Protein AF-A0AAD2FHB2-F1 (afdb_monomer_lite)

Structure (mmCIF, N/CA/C/O backbone):
data_AF-A0AAD2FHB2-F1
#
_entry.id   AF-A0AAD2FHB2-F1
#
loop_
_atom_site.group_PDB
_atom_site.id
_atom_site.type_symbol
_atom_site.label_atom_id
_atom_site.label_alt_id
_atom_site.label_comp_id
_atom_site.label_asym_id
_atom_site.label_entity_id
_atom_site.label_seq_id
_atom_site.pdbx_PDB_ins_code
_atom_site.Cartn_x
_atom_site.Cartn_y
_atom_site.Cartn_z
_atom_site.occupancy
_atom_site.B_iso_or_equiv
_atom_site.auth_seq_id
_atom_site.auth_comp_id
_atom_site.auth_asym_id
_atom_site.auth_atom_id
_atom_site.pdbx_PDB_model_num
ATOM 1 N N . MET A 1 1 ? -57.753 -55.493 92.082 1.00 40.94 1 MET A N 1
ATOM 2 C CA . MET A 1 1 ? -57.076 -55.202 90.801 1.00 40.94 1 MET A CA 1
ATOM 3 C C . MET A 1 1 ? -57.521 -53.822 90.364 1.00 40.94 1 MET A C 1
ATOM 5 O O . MET A 1 1 ? -58.687 -53.647 90.047 1.00 40.94 1 MET A O 1
ATOM 9 N N . GLY A 1 2 ? -56.643 -52.832 90.523 1.00 43.03 2 GLY A N 1
ATOM 10 C CA . GLY A 1 2 ? -56.929 -51.437 90.210 1.00 43.03 2 GLY A CA 1
ATOM 11 C C . GLY A 1 2 ? -56.383 -51.063 88.838 1.00 43.03 2 GLY A C 1
ATOM 12 O O . GLY A 1 2 ? -55.264 -51.430 88.488 1.00 43.03 2 GLY A O 1
ATOM 13 N N . SER A 1 3 ? -57.160 -50.297 88.086 1.00 41.50 3 SER A N 1
ATOM 14 C CA . SER A 1 3 ? -56.660 -49.487 86.980 1.00 41.50 3 SER A CA 1
ATOM 15 C C . SER A 1 3 ? -57.310 -48.119 87.111 1.00 41.50 3 SER A C 1
ATOM 17 O O . SER A 1 3 ? -58.474 -47.925 86.770 1.00 41.50 3 SER A O 1
ATOM 19 N N . ASN A 1 4 ? -56.555 -47.201 87.716 1.00 40.09 4 ASN A N 1
ATOM 20 C CA . ASN A 1 4 ? -56.898 -45.792 87.795 1.00 40.09 4 ASN A CA 1
ATOM 21 C C . ASN A 1 4 ? -56.797 -45.188 86.396 1.00 40.09 4 ASN A C 1
ATOM 23 O O . ASN A 1 4 ? -55.754 -45.249 85.747 1.00 40.09 4 ASN A O 1
ATOM 27 N N . VAL A 1 5 ? -57.898 -44.587 85.962 1.00 46.34 5 VAL A N 1
ATOM 28 C CA . VAL A 1 5 ? -57.953 -43.677 84.824 1.00 46.34 5 VAL A CA 1
ATOM 29 C C . VAL A 1 5 ? -57.143 -42.434 85.194 1.00 46.34 5 VAL A C 1
ATOM 31 O O . VAL A 1 5 ? -57.559 -41.641 86.040 1.00 46.34 5 VAL A O 1
ATOM 34 N N . SER A 1 6 ? -55.967 -42.278 84.586 1.00 41.75 6 SER A N 1
ATOM 35 C CA . SER A 1 6 ? -55.164 -41.060 84.704 1.00 41.75 6 SER A CA 1
ATOM 36 C C . SER A 1 6 ? -55.828 -39.936 83.915 1.00 41.75 6 SER A C 1
ATOM 38 O O . SER A 1 6 ? -55.857 -39.932 82.686 1.00 41.75 6 SER A O 1
ATOM 40 N N . LYS A 1 7 ? -56.384 -38.982 84.658 1.00 41.47 7 LYS A N 1
ATOM 41 C CA . LYS A 1 7 ? -56.855 -37.683 84.172 1.00 41.47 7 LYS A CA 1
ATOM 42 C C . LYS A 1 7 ? -55.648 -36.897 83.619 1.00 41.47 7 LYS A C 1
ATOM 44 O O . LYS A 1 7 ? -54.624 -36.870 84.303 1.00 41.47 7 LYS A O 1
ATOM 49 N N . PRO A 1 8 ? -55.730 -36.239 82.449 1.00 46.19 8 PRO A N 1
ATOM 50 C CA . PRO A 1 8 ? -54.665 -35.347 82.006 1.00 46.19 8 PRO A CA 1
ATOM 51 C C . PRO A 1 8 ? -54.588 -34.148 82.960 1.00 46.19 8 PRO A C 1
ATOM 53 O O . PRO A 1 8 ? -55.603 -33.497 83.223 1.00 46.19 8 PRO A O 1
ATOM 56 N N . GLN A 1 9 ? -53.399 -33.876 83.501 1.00 40.84 9 GLN A N 1
ATOM 57 C CA . GLN A 1 9 ? -53.105 -32.623 84.197 1.00 40.84 9 GLN A CA 1
ATOM 58 C C . GLN A 1 9 ? -53.243 -31.443 83.219 1.00 40.84 9 GLN A C 1
ATOM 60 O O . GLN A 1 9 ? -52.865 -31.580 82.053 1.00 40.84 9 GLN A O 1
ATOM 65 N N . PRO A 1 10 ? -53.769 -30.288 83.664 1.00 45.31 10 PRO A N 1
ATOM 66 C CA . PRO A 1 10 ? -53.819 -29.100 82.829 1.00 45.31 10 PRO A CA 1
ATOM 67 C C . PRO A 1 10 ? -52.392 -28.582 82.612 1.00 45.31 10 PRO A C 1
ATOM 69 O O . PRO A 1 10 ? -51.638 -28.401 83.566 1.00 45.31 10 PRO A O 1
ATOM 72 N N . ALA A 1 11 ? -52.028 -28.373 81.347 1.00 50.16 11 ALA A N 1
ATOM 73 C CA . ALA A 1 11 ? -50.793 -27.704 80.969 1.00 50.16 11 ALA A CA 1
ATOM 74 C C . ALA A 1 11 ? -50.795 -26.271 81.524 1.00 50.16 11 ALA A C 1
ATOM 76 O O . ALA A 1 11 ? -51.794 -25.557 81.399 1.00 50.16 11 ALA A O 1
ATOM 77 N N . ASN A 1 12 ? -49.684 -25.869 82.146 1.00 47.88 12 ASN A N 1
ATOM 78 C CA . ASN A 1 12 ? -49.495 -24.512 82.643 1.00 47.88 12 ASN A CA 1
ATOM 79 C C . ASN A 1 12 ? -49.565 -23.510 81.471 1.00 47.88 12 ASN A C 1
ATOM 81 O O . ASN A 1 12 ? -48.831 -23.664 80.495 1.00 47.88 12 ASN A O 1
ATOM 85 N N . PRO A 1 13 ? -50.414 -22.471 81.546 1.00 50.22 13 PRO A N 1
ATOM 86 C CA . PRO A 1 13 ? -50.571 -21.480 80.480 1.00 50.22 13 PRO A CA 1
ATOM 87 C C . PRO A 1 13 ? -49.375 -20.518 80.336 1.00 50.22 13 PRO A C 1
ATOM 89 O O . PRO A 1 13 ? -49.321 -19.767 79.365 1.00 50.22 13 PRO A O 1
ATOM 92 N N . GLU A 1 14 ? -48.403 -20.550 81.252 1.00 46.78 14 GLU A N 1
ATOM 93 C CA . GLU A 1 14 ? -47.233 -19.657 81.239 1.00 46.78 14 GLU A CA 1
ATOM 94 C C . GLU A 1 14 ? -46.125 -20.107 80.264 1.00 46.78 14 GLU A C 1
ATOM 96 O O . GLU A 1 14 ? -45.452 -19.261 79.677 1.00 46.78 14 GLU A O 1
ATOM 101 N N . ASP A 1 15 ? -46.010 -21.408 79.970 1.00 46.56 15 ASP A N 1
ATOM 102 C CA . ASP A 1 15 ? -45.015 -21.934 79.014 1.00 46.56 15 ASP A CA 1
ATOM 103 C C . ASP A 1 15 ? -45.395 -21.653 77.543 1.00 46.56 15 ASP A C 1
ATOM 105 O O . ASP A 1 15 ? -44.542 -21.567 76.656 1.00 46.56 15 ASP A O 1
ATOM 109 N N . SER A 1 16 ? -46.688 -21.453 77.269 1.00 50.84 16 SER A N 1
ATOM 110 C CA . SER A 1 16 ? -47.217 -21.205 75.920 1.00 50.84 16 SER A CA 1
ATOM 111 C C . SER A 1 16 ? -46.880 -19.796 75.409 1.00 50.84 16 SER A C 1
ATOM 113 O O . SER A 1 16 ? -46.510 -19.620 74.245 1.00 50.84 16 SER A O 1
ATOM 115 N N . VAL A 1 17 ? -46.911 -18.791 76.291 1.00 54.31 17 VAL A N 1
ATOM 116 C CA . VAL A 1 17 ? -46.672 -17.378 75.942 1.00 54.31 17 VAL A CA 1
ATOM 117 C C . VAL A 1 17 ? -45.183 -17.093 75.705 1.00 54.31 17 VAL A C 1
ATOM 119 O O . VAL A 1 17 ? -44.836 -16.361 74.776 1.00 54.31 17 VAL A O 1
ATOM 122 N N . PHE A 1 18 ? -44.290 -17.734 76.467 1.00 50.81 18 PHE A N 1
ATOM 123 C CA . PHE A 1 18 ? -42.843 -17.652 76.234 1.00 50.81 18 PHE A CA 1
ATOM 124 C C . PHE A 1 18 ? -42.408 -18.367 74.943 1.00 50.81 18 PHE A C 1
ATOM 126 O O . PHE A 1 18 ? -41.496 -17.897 74.262 1.00 50.81 18 PHE A O 1
ATOM 133 N N . SER A 1 19 ? -43.095 -19.445 74.543 1.00 55.25 19 SER A N 1
ATOM 134 C CA . SER A 1 19 ? -42.823 -20.118 73.263 1.00 55.25 19 SER A CA 1
ATOM 135 C C . SER A 1 19 ? -43.228 -19.268 72.049 1.00 55.25 19 SER A C 1
ATOM 137 O O . SER A 1 19 ? -42.473 -19.175 71.085 1.00 55.25 19 SER A O 1
ATOM 139 N N . LEU A 1 20 ? -44.365 -18.565 72.125 1.00 55.09 20 LEU A N 1
ATOM 140 C CA . LEU A 1 20 ? -44.840 -17.652 71.080 1.00 55.09 20 LEU A CA 1
ATOM 141 C C . LEU A 1 20 ? -43.916 -16.442 70.904 1.00 55.09 20 LEU A C 1
ATOM 143 O O . LEU A 1 20 ? -43.656 -16.044 69.773 1.00 55.09 20 LEU A O 1
ATOM 147 N N . SER A 1 21 ? -43.377 -15.903 72.002 1.00 60.72 21 SER A N 1
ATOM 148 C CA . SER A 1 21 ? -42.362 -14.837 71.993 1.00 60.72 21 SER A CA 1
ATOM 149 C C . SER A 1 21 ? -41.086 -15.254 71.252 1.00 60.72 21 SER A C 1
ATOM 151 O O . SER A 1 21 ? -40.579 -14.502 70.420 1.00 60.72 21 SER A O 1
ATOM 153 N N . ASN A 1 22 ? -40.583 -16.462 71.524 1.00 65.50 22 ASN A N 1
ATOM 154 C CA . ASN A 1 22 ? -39.367 -16.975 70.888 1.00 65.50 22 ASN A CA 1
ATOM 155 C C . ASN A 1 22 ? -39.580 -17.286 69.400 1.00 65.50 22 ASN A C 1
ATOM 157 O O . ASN A 1 22 ? -38.722 -16.962 68.584 1.00 65.50 22 ASN A O 1
ATOM 161 N N . VAL A 1 23 ? -40.742 -17.835 69.030 1.00 69.06 23 VAL A N 1
ATOM 162 C CA . VAL A 1 23 ? -41.097 -18.093 67.623 1.00 69.06 23 VAL A CA 1
ATOM 163 C C . VAL A 1 23 ? -41.230 -16.785 66.836 1.00 69.06 23 VAL A C 1
ATOM 165 O O . VAL A 1 23 ? -40.714 -16.687 65.726 1.00 69.06 23 VAL A O 1
ATOM 168 N N . LEU A 1 24 ? -41.845 -15.749 67.416 1.00 67.06 24 LEU A N 1
ATOM 169 C CA . LEU A 1 24 ? -41.930 -14.420 66.795 1.00 67.06 24 LEU A CA 1
ATOM 170 C C . LEU A 1 24 ? -40.555 -13.760 66.641 1.00 67.06 24 LEU A C 1
ATOM 172 O O . LEU A 1 24 ? -40.280 -13.158 65.604 1.00 67.06 24 LEU A O 1
ATOM 176 N N . GLN A 1 25 ? -39.674 -13.892 67.637 1.00 65.38 25 GLN A N 1
ATOM 177 C CA . GLN A 1 25 ? -38.295 -13.408 67.531 1.00 65.38 25 GLN A CA 1
ATOM 178 C C . GLN A 1 25 ? -37.509 -14.140 66.440 1.00 65.38 25 GLN A C 1
ATOM 180 O O . GLN A 1 25 ? -36.852 -13.484 65.635 1.00 65.38 25 GLN A O 1
ATOM 185 N N . GLU A 1 26 ? -37.596 -15.468 66.360 1.00 69.19 26 GLU A N 1
ATOM 186 C CA . GLU A 1 26 ? -36.940 -16.240 65.297 1.00 69.19 26 GLU A CA 1
ATOM 187 C C . GLU A 1 26 ? -37.468 -15.880 63.906 1.00 69.19 26 GLU A C 1
ATOM 189 O O . GLU A 1 26 ? -36.695 -15.809 62.947 1.00 69.19 26 GLU A O 1
ATOM 194 N N . GLN A 1 27 ? -38.769 -15.619 63.788 1.00 67.75 27 GLN A N 1
ATOM 195 C CA . GLN A 1 27 ? -39.401 -15.246 62.528 1.00 67.75 27 GLN A CA 1
ATOM 196 C C . GLN A 1 27 ? -38.985 -13.837 62.082 1.00 67.75 27 GLN A C 1
ATOM 198 O O . GLN A 1 27 ? -38.603 -13.666 60.927 1.00 67.75 27 GLN A O 1
ATOM 203 N N . MET A 1 28 ? -38.916 -12.867 63.001 1.00 63.00 28 MET A N 1
ATOM 204 C CA . MET A 1 28 ? -38.369 -11.537 62.697 1.00 63.00 28 MET A CA 1
ATOM 205 C C . MET A 1 28 ? -36.873 -11.573 62.353 1.00 63.00 28 MET A C 1
ATOM 207 O O . MET A 1 28 ? -36.428 -10.834 61.479 1.00 63.00 28 MET A O 1
ATOM 211 N N . ILE A 1 29 ? -36.081 -12.433 63.004 1.00 71.06 29 ILE A N 1
ATOM 212 C CA . ILE A 1 29 ? -34.654 -12.605 62.681 1.00 71.06 29 ILE A CA 1
ATOM 213 C C . ILE A 1 29 ? -34.484 -13.221 61.287 1.00 71.06 29 ILE A C 1
ATOM 215 O O . ILE A 1 29 ? -33.589 -12.813 60.545 1.00 71.06 29 ILE A O 1
ATOM 219 N N . LYS A 1 30 ? -35.338 -14.180 60.910 1.00 71.31 30 LYS A N 1
ATOM 220 C CA . LYS A 1 30 ? -35.354 -14.745 59.555 1.00 71.31 30 LYS A CA 1
ATOM 221 C C . LYS A 1 30 ? -35.732 -13.708 58.509 1.00 71.31 30 LYS A C 1
ATOM 223 O O . LYS A 1 30 ? -34.977 -13.541 57.562 1.00 71.31 30 LYS A O 1
ATOM 228 N N . GLU A 1 31 ? -36.826 -12.976 58.710 1.00 67.62 31 GLU A N 1
ATOM 229 C CA . GLU A 1 31 ? -37.253 -11.925 57.779 1.00 67.62 31 GLU A CA 1
ATOM 230 C C . GLU A 1 31 ? -36.186 -10.832 57.628 1.00 67.62 31 GLU A C 1
ATOM 232 O O . GLU A 1 31 ? -35.878 -10.421 56.512 1.00 67.62 31 GLU A O 1
ATOM 237 N N . TYR A 1 32 ? -35.539 -10.422 58.724 1.00 71.50 32 TYR A N 1
ATOM 238 C CA . TYR A 1 32 ? -34.440 -9.457 58.683 1.00 71.50 32 TYR A CA 1
ATOM 239 C C . TYR A 1 32 ? -33.208 -9.989 57.936 1.00 71.50 32 TYR A C 1
ATOM 241 O O . TYR A 1 32 ? -32.592 -9.262 57.152 1.00 71.50 32 TYR A O 1
ATOM 249 N N . ASN A 1 33 ? -32.839 -11.254 58.156 1.00 74.25 33 ASN A N 1
ATOM 250 C CA . ASN A 1 33 ? -31.737 -11.885 57.431 1.00 74.25 33 ASN A CA 1
ATOM 251 C C . ASN A 1 33 ? -32.051 -12.018 55.938 1.00 74.25 33 ASN A C 1
ATOM 253 O O . ASN A 1 33 ? -31.192 -11.702 55.116 1.00 74.25 33 ASN A O 1
ATOM 257 N N . ASP A 1 34 ? -33.271 -12.413 55.583 1.00 74.88 34 ASP A N 1
ATOM 258 C CA . ASP A 1 34 ? -33.706 -12.508 54.191 1.00 74.88 34 ASP A CA 1
ATOM 259 C C . ASP A 1 34 ? -33.673 -11.129 53.514 1.00 74.88 34 ASP A C 1
ATOM 261 O O . ASP A 1 34 ? -33.143 -10.987 52.410 1.00 74.88 34 ASP A O 1
ATOM 265 N N . GLU A 1 35 ? -34.129 -10.074 54.193 1.00 73.88 35 GLU A N 1
ATOM 266 C CA . GLU A 1 35 ? -34.099 -8.709 53.661 1.00 73.88 35 GLU A CA 1
ATOM 267 C C . GLU A 1 35 ? -32.661 -8.177 53.479 1.00 73.88 35 GLU A C 1
ATOM 269 O O . GLU A 1 35 ? -32.348 -7.501 52.492 1.00 73.88 35 GLU A O 1
ATOM 274 N N . GLN A 1 36 ? -31.754 -8.507 54.404 1.00 75.31 36 GLN A N 1
ATOM 275 C CA . GLN A 1 36 ? -30.325 -8.184 54.302 1.00 75.31 36 GLN A CA 1
ATOM 276 C C . GLN A 1 36 ? -29.655 -8.924 53.138 1.00 75.31 36 GLN A C 1
ATOM 278 O O . GLN A 1 36 ? -28.888 -8.325 52.379 1.00 75.31 36 GLN A O 1
ATOM 283 N N . VAL A 1 37 ? -29.973 -10.207 52.955 1.00 77.06 37 VAL A N 1
ATOM 284 C CA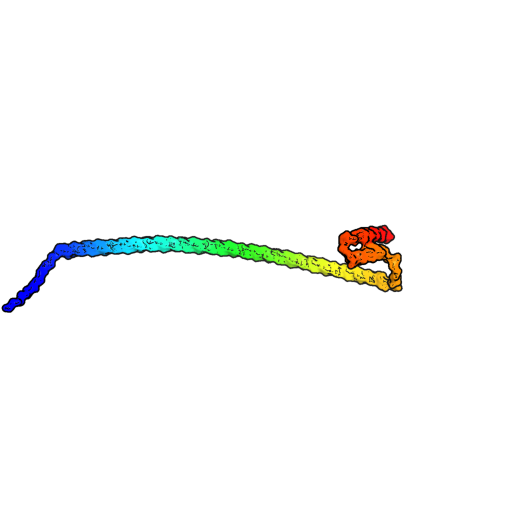 . VAL A 1 37 ? -29.464 -11.026 51.849 1.00 77.06 37 VAL A CA 1
ATOM 285 C C . VAL A 1 37 ? -29.955 -10.482 50.507 1.00 77.06 37 VAL A C 1
ATOM 287 O O . VAL A 1 37 ? -29.146 -10.302 49.596 1.00 77.06 37 VAL A O 1
ATOM 290 N N . VAL A 1 38 ? -31.232 -10.110 50.390 1.00 78.94 38 VAL A N 1
ATOM 291 C CA . VAL A 1 38 ? -31.786 -9.479 49.179 1.00 78.94 38 VAL A CA 1
ATOM 292 C C . VAL A 1 38 ? -31.085 -8.151 48.867 1.00 78.94 38 VAL A C 1
ATOM 294 O O . VAL A 1 38 ? -30.714 -7.910 47.716 1.00 78.94 38 VAL A O 1
ATOM 297 N N . LYS A 1 39 ? -30.820 -7.305 49.874 1.00 82.94 39 LYS A N 1
ATOM 298 C CA . LYS A 1 39 ? -30.062 -6.050 49.690 1.00 82.94 39 LYS A CA 1
ATOM 299 C C . LYS A 1 39 ? -28.621 -6.299 49.236 1.00 82.94 39 LYS A C 1
ATOM 301 O O . LYS A 1 39 ? -28.109 -5.556 48.396 1.00 82.94 39 LYS A O 1
ATOM 306 N N . LEU A 1 40 ? -27.960 -7.332 49.761 1.00 76.75 40 LEU A N 1
ATOM 307 C CA . LEU A 1 40 ? -26.605 -7.717 49.352 1.00 76.75 40 LEU A CA 1
ATOM 308 C C . LEU A 1 40 ? -26.565 -8.256 47.915 1.00 76.75 40 LEU A C 1
ATOM 310 O O . LEU A 1 40 ? -25.699 -7.841 47.141 1.00 76.75 40 LEU A O 1
ATOM 314 N N . PHE A 1 41 ? -27.521 -9.107 47.530 1.00 79.19 41 PHE A N 1
ATOM 315 C CA . PHE A 1 41 ? -27.651 -9.592 46.154 1.00 79.19 41 PHE A CA 1
ATOM 316 C C . PHE A 1 41 ? -27.983 -8.466 45.174 1.00 79.19 41 PHE A C 1
ATOM 318 O O . PHE A 1 41 ? -27.381 -8.404 44.105 1.00 79.19 41 PHE A O 1
ATOM 325 N N . GLY A 1 42 ? -28.863 -7.534 45.552 1.00 80.00 42 GLY A N 1
ATOM 326 C CA . GLY A 1 42 ? -29.163 -6.348 44.747 1.00 80.00 42 GLY A CA 1
ATOM 327 C C . GLY A 1 42 ? -27.903 -5.540 44.426 1.00 80.00 42 GLY A C 1
ATOM 328 O O . GLY A 1 42 ? -27.627 -5.269 43.260 1.00 80.00 42 GLY A O 1
ATOM 329 N N . LYS A 1 43 ? -27.069 -5.263 45.437 1.00 85.56 43 LYS A N 1
ATOM 330 C CA . LYS A 1 43 ? -25.784 -4.561 45.255 1.00 85.56 43 LYS A CA 1
ATOM 331 C C . LYS A 1 43 ? -24.782 -5.338 44.397 1.00 85.56 43 LYS A C 1
ATOM 333 O O . LYS A 1 43 ? -24.011 -4.732 43.655 1.00 85.56 43 LYS A O 1
ATOM 338 N N . GLN A 1 44 ? -24.750 -6.668 44.501 1.00 77.62 44 GLN A N 1
ATOM 339 C CA . GLN A 1 44 ? -23.897 -7.494 43.639 1.00 77.62 44 GLN A CA 1
ATOM 340 C C . GLN A 1 44 ? -24.361 -7.471 42.181 1.00 77.62 44 GLN A C 1
ATOM 342 O O . GLN A 1 44 ? -23.523 -7.365 41.287 1.00 77.62 44 GLN A O 1
ATOM 347 N N . ILE A 1 45 ? -25.670 -7.541 41.937 1.00 81.94 45 ILE A N 1
ATOM 348 C CA . ILE A 1 45 ? -26.244 -7.466 40.589 1.00 81.94 45 ILE A CA 1
ATOM 349 C C . ILE A 1 45 ? -25.996 -6.087 39.977 1.00 81.94 45 ILE A C 1
ATOM 351 O O . ILE A 1 45 ? -25.616 -6.008 38.813 1.00 81.94 45 ILE A O 1
ATOM 355 N N . GLU A 1 46 ? -26.147 -5.016 40.756 1.00 83.38 46 GLU A N 1
ATOM 356 C CA . GLU A 1 46 ? -25.856 -3.649 40.318 1.00 83.38 46 GLU A CA 1
ATOM 357 C C . GLU A 1 46 ? -24.381 -3.497 39.917 1.00 83.38 46 GLU A C 1
ATOM 359 O O . GLU A 1 46 ? -24.093 -3.102 38.789 1.00 83.38 46 GLU A O 1
ATOM 364 N N . ARG A 1 47 ? -23.443 -3.959 40.759 1.00 86.00 47 ARG A N 1
ATOM 365 C CA . ARG A 1 47 ? -22.006 -3.982 40.420 1.00 86.00 47 ARG A CA 1
ATOM 366 C C . ARG A 1 47 ? -21.692 -4.805 39.171 1.00 86.00 47 ARG A C 1
ATOM 368 O O . ARG A 1 47 ? -20.878 -4.385 38.352 1.00 86.00 47 ARG A O 1
ATOM 375 N N . LEU A 1 48 ? -22.307 -5.979 39.016 1.00 82.94 48 LEU A N 1
ATOM 376 C CA . LEU A 1 48 ? -22.139 -6.809 37.817 1.00 82.94 48 LEU A CA 1
ATOM 377 C C . LEU A 1 48 ? -22.708 -6.119 36.570 1.00 82.94 48 LEU A C 1
ATOM 379 O O . LEU A 1 48 ? -22.124 -6.214 35.490 1.00 82.94 48 LEU A O 1
ATOM 383 N N . GLY A 1 49 ? -23.828 -5.411 36.718 1.00 83.81 49 GLY A N 1
ATOM 384 C CA . GLY A 1 49 ? -24.446 -4.614 35.665 1.00 83.81 49 GLY A CA 1
ATOM 385 C C . GLY A 1 49 ? -23.540 -3.477 35.202 1.00 83.81 49 GLY A C 1
ATOM 386 O O . GLY A 1 49 ? -23.310 -3.337 34.001 1.00 83.81 49 GLY A O 1
ATOM 387 N N . GLU A 1 50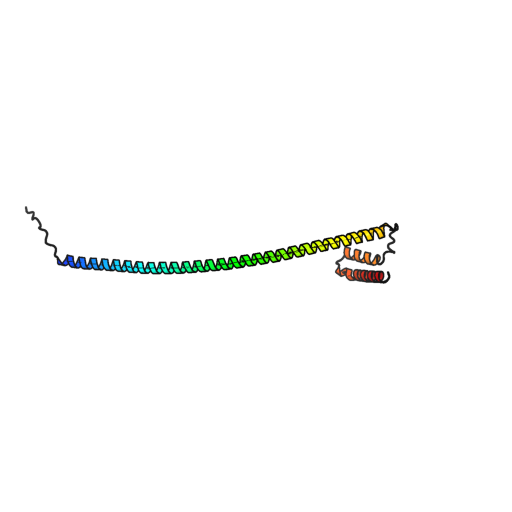 ? -22.964 -2.727 36.142 1.00 87.00 50 GLU A N 1
ATOM 388 C CA . GLU A 1 50 ? -22.007 -1.652 35.860 1.00 87.00 50 GLU A CA 1
ATOM 389 C C . GLU A 1 50 ? -20.758 -2.177 35.145 1.00 87.00 50 GLU A C 1
ATOM 391 O O . GLU A 1 50 ? -20.399 -1.659 34.089 1.00 87.00 50 GLU A O 1
ATOM 396 N N . GLN A 1 51 ? -20.148 -3.256 35.646 1.00 81.31 51 GLN A N 1
ATOM 397 C CA . GLN A 1 51 ? -18.971 -3.874 35.019 1.00 81.31 51 GLN A CA 1
ATOM 398 C C . GLN A 1 51 ? -19.255 -4.381 33.603 1.00 81.31 51 GLN A C 1
ATOM 400 O O . GLN A 1 51 ? -18.421 -4.273 32.703 1.00 81.31 51 GLN A O 1
ATOM 405 N N . LYS A 1 52 ? -20.446 -4.940 33.377 1.00 86.44 52 LYS A N 1
ATOM 406 C CA . LYS A 1 52 ? -20.852 -5.381 32.043 1.00 86.44 52 LYS A CA 1
ATOM 407 C C . LYS A 1 52 ? -21.083 -4.188 31.117 1.00 86.44 52 LYS A C 1
ATOM 409 O O . LYS A 1 52 ? -20.698 -4.250 29.952 1.00 86.44 52 LYS A O 1
ATOM 414 N N . ALA A 1 53 ? -21.686 -3.110 31.613 1.00 85.88 53 ALA A N 1
ATOM 415 C CA . ALA A 1 53 ? -21.910 -1.897 30.837 1.00 85.88 53 ALA A CA 1
ATOM 416 C C . ALA A 1 53 ? -20.588 -1.225 30.430 1.00 85.88 53 ALA A C 1
ATOM 418 O O . ALA A 1 53 ? -20.453 -0.821 29.274 1.00 85.88 53 ALA A O 1
ATOM 419 N N . THR A 1 54 ? -19.595 -1.165 31.326 1.00 89.38 54 THR A N 1
ATOM 420 C CA . THR A 1 54 ? -18.263 -0.630 31.001 1.00 89.38 54 THR A CA 1
ATOM 421 C C . THR A 1 54 ? -17.548 -1.494 29.968 1.00 89.38 54 THR A C 1
ATOM 423 O O . THR A 1 54 ? -17.091 -0.960 28.962 1.00 89.38 54 THR A O 1
ATOM 426 N N . LEU A 1 55 ? -17.552 -2.822 30.131 1.00 87.81 55 LEU A N 1
ATOM 427 C CA . LEU A 1 55 ? -16.970 -3.749 2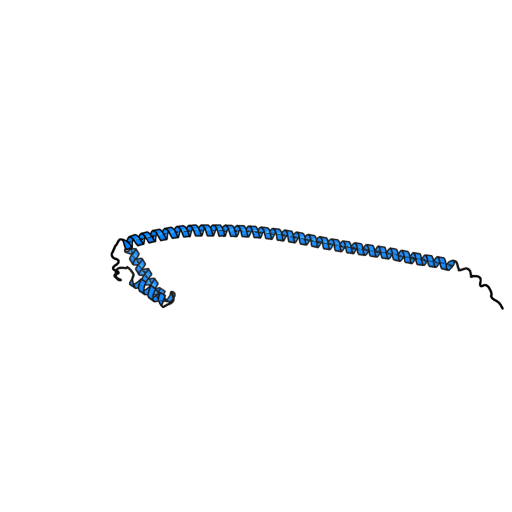9.152 1.00 87.81 55 LEU A CA 1
ATOM 428 C C . LEU A 1 55 ? -17.604 -3.610 27.765 1.00 87.81 55 LEU A C 1
ATOM 430 O O . LEU A 1 55 ? -16.907 -3.591 26.750 1.00 87.81 55 LEU A O 1
ATOM 434 N N . VAL A 1 56 ? -18.934 -3.501 27.699 1.00 89.00 56 VAL A N 1
ATOM 435 C CA . VAL A 1 56 ? -19.639 -3.309 26.425 1.00 89.00 56 VAL A CA 1
ATOM 436 C C . VAL A 1 56 ? -19.252 -1.974 25.796 1.00 89.00 56 VAL A C 1
ATOM 438 O O . VAL A 1 56 ? -18.982 -1.936 24.596 1.00 89.00 56 VAL A O 1
ATOM 441 N N . LYS A 1 57 ? -19.178 -0.898 26.586 1.00 91.31 57 LYS A N 1
ATOM 442 C CA . LYS A 1 57 ? -18.765 0.422 26.102 1.00 91.31 57 LYS A CA 1
ATOM 443 C C . LYS A 1 57 ? -17.344 0.391 25.533 1.00 91.31 57 LYS A C 1
ATOM 445 O O . LYS A 1 57 ? -17.154 0.794 24.389 1.00 91.31 57 LYS A O 1
ATOM 450 N N . GLU A 1 58 ? -16.389 -0.173 26.268 1.00 90.44 58 GLU A N 1
ATOM 451 C CA . GLU A 1 58 ? -15.000 -0.332 25.816 1.00 90.44 58 GLU A CA 1
ATOM 452 C C . GLU A 1 58 ? -14.915 -1.164 24.530 1.00 90.44 58 GLU A C 1
ATOM 454 O O . GLU A 1 58 ? -14.226 -0.793 23.582 1.00 90.44 58 GLU A O 1
ATOM 459 N N . THR A 1 59 ? -15.677 -2.258 24.445 1.00 89.56 59 THR A N 1
ATOM 460 C CA . THR A 1 59 ? -15.700 -3.112 23.248 1.00 89.56 59 THR A CA 1
ATOM 461 C C . THR A 1 59 ? -16.270 -2.371 22.032 1.00 89.56 59 THR A C 1
ATOM 463 O O . THR A 1 59 ? -15.795 -2.550 20.908 1.00 89.56 59 THR A O 1
ATOM 466 N N . VAL A 1 60 ? -17.297 -1.537 22.226 1.00 91.69 60 VAL A N 1
ATOM 467 C CA . VAL A 1 60 ? -17.884 -0.715 21.156 1.00 91.69 60 VAL A CA 1
ATOM 468 C C . VAL A 1 60 ? -16.904 0.365 20.697 1.00 91.69 60 VAL A C 1
ATOM 470 O O . VAL A 1 60 ? -16.736 0.543 19.491 1.00 91.69 60 VAL A O 1
ATOM 473 N N . GLU A 1 61 ? -16.220 1.034 21.625 1.00 91.69 61 GLU A N 1
ATOM 474 C CA . GLU A 1 61 ? -15.191 2.031 21.310 1.00 91.69 61 GLU A CA 1
ATOM 475 C C . GLU A 1 61 ? -14.027 1.402 20.532 1.00 91.69 61 GLU A C 1
ATOM 477 O O . GLU A 1 61 ? -13.658 1.898 19.465 1.00 91.69 61 GLU A O 1
ATOM 482 N N . GLN A 1 62 ? -13.525 0.246 20.977 1.00 90.94 62 GLN A N 1
ATOM 483 C CA . GLN A 1 62 ? -12.481 -0.502 20.270 1.00 90.94 62 GLN A CA 1
ATOM 484 C C . GLN A 1 62 ? -12.917 -0.925 18.863 1.00 90.94 62 GLN A C 1
ATOM 486 O O . GLN A 1 62 ? -12.149 -0.792 17.910 1.00 90.94 62 GLN A O 1
ATOM 491 N N . ARG A 1 63 ? -14.162 -1.392 18.694 1.00 90.62 63 ARG A N 1
ATOM 492 C CA . ARG A 1 63 ? -14.713 -1.706 17.364 1.00 90.62 63 ARG A CA 1
ATOM 493 C C . ARG A 1 63 ? -14.813 -0.469 16.476 1.00 90.62 63 ARG A C 1
ATOM 495 O O . ARG A 1 63 ? -14.557 -0.571 15.277 1.00 90.62 63 ARG A O 1
ATOM 502 N N . GLY A 1 64 ? -15.174 0.680 17.045 1.00 92.94 64 GLY A N 1
ATOM 503 C CA . GLY A 1 64 ? -15.213 1.959 16.338 1.00 92.94 64 GLY A CA 1
ATOM 504 C C . GLY A 1 64 ? -13.836 2.365 15.817 1.00 92.94 64 GLY A C 1
ATOM 505 O O . GLY A 1 64 ? -13.685 2.617 14.621 1.00 92.94 64 GLY A O 1
ATOM 506 N N . ILE A 1 65 ? -12.828 2.336 16.691 1.00 93.44 65 ILE A N 1
ATOM 507 C CA . ILE A 1 65 ? -11.432 2.649 16.356 1.00 93.44 65 ILE A CA 1
ATOM 508 C C . ILE A 1 65 ? -10.901 1.683 15.293 1.00 93.44 65 ILE A C 1
ATOM 510 O O . ILE A 1 65 ? -10.336 2.111 14.287 1.00 93.44 65 ILE A O 1
ATOM 514 N N . LEU A 1 66 ? -11.137 0.378 15.460 1.00 93.94 66 LEU A N 1
ATOM 515 C CA . LEU A 1 66 ? -10.702 -0.626 14.491 1.00 93.94 66 LEU A CA 1
ATOM 516 C C . LEU A 1 66 ? -11.335 -0.394 13.114 1.00 93.94 66 LEU A C 1
ATOM 518 O O . LEU A 1 66 ? -10.653 -0.495 12.097 1.00 93.94 66 LEU A O 1
ATOM 522 N N . LYS A 1 67 ? -12.626 -0.044 13.066 1.00 94.38 67 LYS A N 1
ATOM 523 C CA . LYS A 1 67 ? -13.318 0.269 11.811 1.00 94.38 67 LYS A CA 1
ATOM 524 C C . LYS A 1 67 ? -12.722 1.502 11.128 1.00 94.38 67 LYS A C 1
ATOM 526 O O . LYS A 1 67 ? -12.540 1.481 9.914 1.00 94.38 67 LYS A O 1
ATOM 531 N N . GLN A 1 68 ? -12.392 2.545 11.888 1.00 94.50 68 GLN A N 1
ATOM 532 C CA . GLN A 1 68 ? -11.726 3.735 11.351 1.00 94.50 68 GLN A CA 1
ATOM 533 C C . GLN A 1 68 ? -10.345 3.398 10.781 1.00 94.50 68 GLN A C 1
ATOM 535 O O . GLN A 1 68 ? -10.058 3.763 9.644 1.00 94.50 68 GLN A O 1
ATOM 540 N N . HIS A 1 69 ? -9.530 2.631 11.512 1.00 93.94 69 HIS A N 1
ATOM 541 C CA . HIS A 1 69 ? -8.224 2.180 11.023 1.00 93.94 69 HIS A CA 1
ATOM 542 C C . HIS A 1 69 ? -8.329 1.312 9.766 1.00 93.94 69 HIS A C 1
ATOM 544 O O . HIS A 1 69 ? -7.536 1.475 8.844 1.00 93.94 69 HIS A O 1
ATOM 550 N N . MET A 1 70 ? -9.313 0.413 9.700 1.00 93.88 70 MET A N 1
ATOM 551 C CA . MET A 1 70 ? -9.545 -0.419 8.516 1.00 93.88 70 MET A CA 1
ATOM 552 C C . MET A 1 70 ? -9.952 0.399 7.294 1.00 93.88 70 MET A C 1
ATOM 554 O O . MET A 1 70 ? -9.488 0.107 6.195 1.00 93.88 70 MET A O 1
ATOM 558 N N . ASN A 1 71 ? -10.781 1.425 7.474 1.00 95.00 71 ASN A N 1
ATOM 559 C CA . ASN A 1 71 ? -11.149 2.316 6.379 1.00 95.00 71 ASN A CA 1
ATOM 560 C C . ASN A 1 71 ? -9.946 3.138 5.903 1.00 95.00 71 ASN A C 1
ATOM 562 O O . ASN A 1 71 ? -9.664 3.139 4.711 1.00 95.00 71 ASN A O 1
ATOM 566 N N . ALA A 1 72 ? -9.183 3.733 6.824 1.00 94.88 72 ALA A N 1
ATOM 567 C CA . ALA A 1 72 ? -7.977 4.485 6.479 1.00 94.88 72 ALA A CA 1
ATOM 568 C C . ALA A 1 72 ? -6.937 3.614 5.750 1.00 94.88 72 ALA A C 1
ATOM 570 O O . ALA A 1 72 ? -6.326 4.047 4.779 1.00 94.88 72 ALA A O 1
ATOM 571 N N . PHE A 1 73 ? -6.763 2.360 6.177 1.00 94.31 73 PHE A N 1
ATOM 572 C CA . PHE A 1 73 ? -5.862 1.420 5.510 1.00 94.31 73 PHE A CA 1
ATOM 573 C C . PHE A 1 73 ? -6.337 1.046 4.099 1.00 94.31 73 PHE A C 1
ATOM 575 O O . PHE A 1 73 ? -5.520 0.890 3.193 1.00 94.31 73 PHE A O 1
ATOM 582 N N . ARG A 1 74 ? -7.653 0.911 3.887 1.00 94.44 74 ARG A N 1
ATOM 583 C CA . ARG A 1 74 ? -8.215 0.686 2.545 1.00 94.44 74 ARG A CA 1
ATOM 584 C C . ARG A 1 74 ? -7.970 1.878 1.630 1.00 94.44 74 ARG A C 1
ATOM 586 O O . ARG A 1 74 ? -7.463 1.671 0.537 1.00 94.44 74 ARG A O 1
ATOM 593 N N . GLU A 1 75 ? -8.245 3.091 2.101 1.00 95.81 75 GLU A N 1
ATOM 594 C CA . GLU A 1 75 ? -8.005 4.322 1.336 1.00 95.81 75 GLU A CA 1
ATOM 595 C C . GLU A 1 75 ? -6.524 4.467 0.951 1.00 95.81 75 GLU A C 1
ATOM 597 O O . GLU A 1 75 ? -6.205 4.756 -0.200 1.00 95.81 75 GLU A O 1
ATOM 602 N N . GLN A 1 76 ? -5.605 4.181 1.881 1.00 95.25 76 GLN A N 1
ATOM 603 C CA . GLN A 1 76 ? -4.166 4.188 1.595 1.00 95.25 76 GLN A CA 1
ATOM 604 C C . GLN A 1 76 ? -3.771 3.149 0.540 1.00 95.25 76 GLN A C 1
ATOM 606 O O . GLN A 1 76 ? -2.980 3.453 -0.351 1.00 95.25 76 GLN A O 1
ATOM 611 N N . ASN A 1 77 ? -4.312 1.931 0.615 1.00 95.06 77 ASN A N 1
ATOM 612 C CA . ASN A 1 77 ? -4.029 0.902 -0.386 1.00 95.06 77 ASN A CA 1
ATOM 613 C C . ASN A 1 77 ? -4.577 1.270 -1.763 1.00 95.06 77 ASN A C 1
ATOM 615 O O . ASN A 1 77 ? -3.887 1.046 -2.753 1.00 95.06 77 ASN A O 1
ATOM 619 N N . GLU A 1 78 ? -5.779 1.842 -1.833 1.00 95.81 78 GLU A N 1
ATOM 620 C CA . GLU A 1 78 ? -6.356 2.325 -3.089 1.00 95.81 78 GLU A CA 1
ATOM 621 C C . GLU A 1 78 ? -5.490 3.435 -3.704 1.00 95.81 78 GLU A C 1
ATOM 623 O O . GLU A 1 78 ? -5.233 3.420 -4.907 1.00 95.81 78 GLU A O 1
ATOM 628 N N . GLU A 1 79 ? -4.966 4.361 -2.894 1.00 95.50 79 GLU A N 1
ATOM 629 C CA . GLU A 1 79 ? -4.062 5.408 -3.382 1.00 95.50 79 GLU A CA 1
ATOM 630 C C . GLU A 1 79 ? -2.733 4.833 -3.898 1.00 95.50 79 GLU A C 1
ATOM 632 O O . GLU A 1 79 ? -2.241 5.252 -4.949 1.00 95.50 79 GLU A O 1
ATOM 637 N N . ILE A 1 80 ? -2.154 3.865 -3.181 1.00 94.94 80 ILE A N 1
ATOM 638 C CA . ILE A 1 80 ? -0.907 3.201 -3.586 1.00 94.94 80 ILE A CA 1
ATOM 639 C C . ILE A 1 80 ? -1.113 2.406 -4.877 1.00 94.94 80 ILE A C 1
ATOM 641 O O . ILE A 1 80 ? -0.296 2.520 -5.786 1.00 94.94 80 ILE A O 1
ATOM 645 N N . GLN A 1 81 ? -2.201 1.638 -4.978 1.00 93.44 81 GLN A N 1
ATOM 646 C CA . GLN A 1 81 ? -2.533 0.889 -6.192 1.00 93.44 81 GLN A CA 1
ATOM 647 C C . GLN A 1 81 ? -2.709 1.827 -7.380 1.00 93.44 81 GLN A C 1
ATOM 649 O O . GLN A 1 81 ? -2.085 1.620 -8.412 1.00 93.44 81 GLN A O 1
ATOM 654 N N . LYS A 1 82 ? -3.444 2.928 -7.201 1.00 95.94 82 LYS A N 1
ATOM 655 C CA . LYS A 1 82 ? -3.625 3.920 -8.259 1.00 95.94 82 LYS A CA 1
ATOM 656 C C . LYS A 1 82 ? -2.301 4.527 -8.737 1.00 95.94 82 LYS A C 1
ATOM 658 O O . LYS A 1 82 ? -2.144 4.748 -9.931 1.00 95.94 82 LYS A O 1
ATOM 663 N N . LYS A 1 83 ? -1.356 4.805 -7.831 1.00 94.88 83 LYS A N 1
ATOM 664 C CA . LYS A 1 83 ? -0.016 5.291 -8.212 1.00 94.88 83 LYS A CA 1
ATOM 665 C C . LYS A 1 83 ? 0.775 4.234 -8.975 1.00 94.88 83 LYS A C 1
ATOM 667 O O . LYS A 1 83 ? 1.378 4.560 -9.986 1.00 94.88 83 LYS A O 1
ATOM 672 N N . LEU A 1 84 ? 0.742 2.982 -8.520 1.00 94.25 84 LEU A N 1
ATOM 673 C CA . LEU A 1 84 ? 1.412 1.877 -9.208 1.00 94.25 84 LEU A CA 1
ATOM 674 C C . LEU A 1 84 ? 0.854 1.658 -10.617 1.00 94.25 84 LEU A C 1
ATOM 676 O O . LEU A 1 84 ? 1.636 1.459 -11.540 1.00 94.25 84 LEU A O 1
ATOM 680 N N . ASP A 1 85 ? -0.466 1.740 -10.787 1.00 94.00 85 ASP A N 1
ATOM 681 C CA . ASP A 1 85 ? -1.111 1.620 -12.097 1.00 94.00 85 ASP A CA 1
ATOM 682 C C . ASP A 1 85 ? -0.690 2.768 -13.030 1.00 94.00 85 ASP A C 1
ATOM 684 O O . ASP A 1 85 ? -0.351 2.530 -14.186 1.00 94.00 85 ASP A O 1
ATOM 688 N N . GLN A 1 86 ? -0.632 4.003 -12.516 1.00 94.50 86 GLN A N 1
ATOM 689 C CA . GLN A 1 86 ? -0.158 5.168 -13.274 1.00 94.50 86 GLN A CA 1
ATOM 690 C C . GLN A 1 86 ? 1.316 5.052 -13.678 1.00 94.50 86 GLN A C 1
ATOM 692 O O . GLN A 1 86 ? 1.675 5.381 -14.808 1.00 94.50 86 GLN A O 1
ATOM 697 N N . ASP A 1 87 ? 2.173 4.590 -12.768 1.00 92.31 87 ASP A N 1
ATOM 698 C CA . ASP A 1 87 ? 3.590 4.381 -13.061 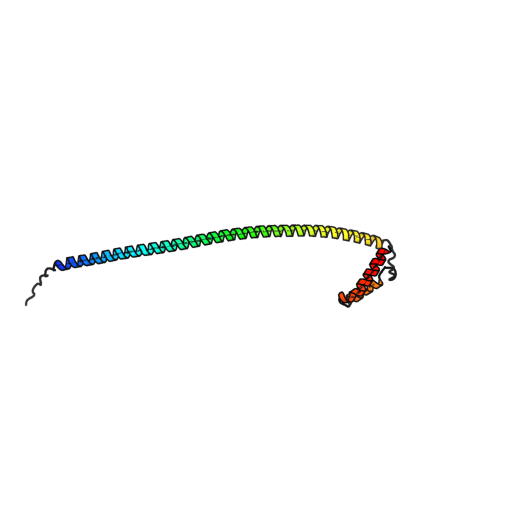1.00 92.31 87 ASP A CA 1
ATOM 699 C C . ASP A 1 87 ? 3.762 3.270 -14.108 1.00 92.31 87 ASP A C 1
ATOM 701 O O . ASP A 1 87 ? 4.563 3.414 -15.032 1.00 92.31 87 ASP A O 1
ATOM 705 N N . ALA A 1 88 ? 2.994 2.179 -14.003 1.00 91.62 88 ALA A N 1
ATOM 706 C CA . ALA A 1 88 ? 3.021 1.079 -14.963 1.00 91.62 88 ALA A CA 1
ATOM 707 C C . ALA A 1 88 ? 2.614 1.535 -16.372 1.00 91.62 88 ALA A C 1
ATOM 709 O O . ALA A 1 88 ? 3.344 1.252 -17.322 1.00 91.62 88 ALA A O 1
ATOM 710 N N . GLU A 1 89 ? 1.520 2.292 -16.494 1.00 92.12 89 GLU A N 1
ATOM 711 C CA . GLU A 1 89 ? 1.067 2.879 -17.764 1.00 92.12 89 GLU A CA 1
ATOM 712 C C . GLU A 1 89 ? 2.143 3.808 -18.351 1.00 92.12 89 GLU A C 1
ATOM 714 O O . GLU A 1 89 ? 2.513 3.693 -19.519 1.00 92.12 89 GLU A O 1
ATOM 719 N N . GLN A 1 90 ? 2.761 4.653 -17.518 1.00 92.25 90 GLN A N 1
ATOM 720 C CA . GLN A 1 90 ? 3.847 5.525 -17.966 1.00 92.25 90 GLN A CA 1
ATOM 721 C C . GLN A 1 90 ? 5.075 4.744 -18.461 1.00 92.25 90 GLN A C 1
ATOM 723 O O . GLN A 1 90 ? 5.753 5.180 -19.399 1.00 92.25 90 GLN A O 1
ATOM 728 N N . PHE A 1 91 ? 5.424 3.629 -17.817 1.00 90.06 91 PHE A N 1
ATOM 729 C CA . PHE A 1 91 ? 6.525 2.789 -18.280 1.00 90.06 91 PHE A CA 1
ATOM 730 C C . PHE A 1 91 ? 6.183 2.087 -19.590 1.00 90.06 91 PHE A C 1
ATOM 732 O O . PHE A 1 91 ? 7.042 2.041 -20.468 1.00 90.06 91 PHE A O 1
ATOM 739 N N . GLU A 1 92 ? 4.960 1.582 -19.739 1.00 90.00 92 GLU A N 1
ATOM 740 C CA . GLU A 1 92 ? 4.491 0.946 -20.972 1.00 90.00 92 GLU A CA 1
ATOM 741 C C . GLU A 1 92 ? 4.598 1.900 -22.169 1.00 90.00 92 GLU A C 1
ATOM 743 O O . GLU A 1 92 ? 5.219 1.546 -23.176 1.00 90.00 92 GLU A O 1
ATOM 748 N N . ASP A 1 93 ? 4.134 3.143 -22.015 1.00 87.88 93 ASP A N 1
ATOM 749 C CA . ASP A 1 93 ? 4.256 4.183 -23.043 1.00 87.88 93 ASP A CA 1
ATOM 750 C C . ASP A 1 93 ? 5.720 4.442 -23.425 1.00 87.88 93 ASP A C 1
ATOM 752 O O . ASP A 1 93 ? 6.086 4.439 -24.602 1.00 87.88 93 ASP A O 1
ATOM 756 N N . ARG A 1 94 ? 6.604 4.598 -22.430 1.00 87.38 94 ARG A N 1
ATOM 757 C CA . ARG A 1 94 ? 8.035 4.835 -22.681 1.00 87.38 94 ARG A CA 1
ATOM 758 C C . ARG A 1 94 ? 8.711 3.653 -23.363 1.00 87.38 94 ARG A C 1
ATOM 760 O O . ARG A 1 94 ? 9.584 3.863 -24.203 1.00 87.38 94 ARG A O 1
ATOM 767 N N . PHE A 1 95 ? 8.359 2.423 -22.994 1.00 87.31 95 PHE A N 1
ATOM 768 C CA . PHE A 1 95 ? 8.906 1.236 -23.644 1.00 87.31 95 PHE A CA 1
ATOM 769 C C . PHE A 1 95 ? 8.433 1.127 -25.090 1.00 87.31 95 PHE A C 1
ATOM 771 O O . PHE A 1 95 ? 9.248 0.799 -25.949 1.00 87.31 95 PHE A O 1
ATOM 778 N N . SER A 1 96 ? 7.170 1.454 -25.365 1.00 86.44 96 SER A N 1
ATOM 779 C CA . SER A 1 96 ? 6.629 1.513 -26.724 1.00 86.44 96 SER A CA 1
ATOM 780 C C . SER A 1 96 ? 7.363 2.555 -27.577 1.00 86.44 96 SER A C 1
ATOM 782 O O . SER A 1 96 ? 7.849 2.239 -28.664 1.00 86.44 96 SER A O 1
ATOM 784 N N . ASP A 1 97 ? 7.555 3.770 -27.057 1.00 85.31 97 ASP A N 1
ATOM 785 C CA . ASP A 1 97 ? 8.295 4.831 -27.750 1.00 85.31 97 ASP A CA 1
ATOM 786 C C . ASP A 1 97 ? 9.750 4.432 -28.031 1.00 85.31 97 ASP A C 1
ATOM 788 O O . ASP A 1 97 ? 10.244 4.606 -29.147 1.00 85.31 97 ASP A O 1
ATOM 792 N N . ILE A 1 98 ? 10.441 3.859 -27.039 1.00 83.38 98 ILE A N 1
ATOM 793 C CA . ILE A 1 98 ? 11.826 3.402 -27.200 1.00 83.38 98 ILE A CA 1
ATOM 794 C C . ILE A 1 98 ? 11.904 2.256 -28.210 1.00 83.38 98 ILE A C 1
ATOM 796 O O . ILE A 1 98 ? 12.808 2.261 -29.043 1.00 83.38 98 ILE A O 1
ATOM 800 N N . ALA A 1 99 ? 10.974 1.299 -28.171 1.00 84.69 99 ALA A N 1
ATOM 801 C CA . ALA A 1 99 ? 10.930 0.197 -29.128 1.00 84.69 99 ALA A CA 1
ATOM 802 C C . ALA A 1 99 ? 10.781 0.723 -30.562 1.00 84.69 99 ALA A C 1
ATOM 804 O O . ALA A 1 99 ? 11.578 0.367 -31.425 1.00 84.69 99 ALA A O 1
ATOM 805 N N . ASN A 1 100 ? 9.862 1.665 -30.787 1.00 86.31 100 ASN A N 1
ATOM 806 C CA . ASN A 1 100 ? 9.667 2.288 -32.096 1.00 86.31 100 ASN A CA 1
ATOM 807 C C . ASN A 1 100 ? 10.921 3.032 -32.590 1.00 86.31 100 ASN A C 1
ATOM 809 O O . ASN A 1 100 ? 11.257 2.968 -33.773 1.00 86.31 100 ASN A O 1
ATOM 813 N N . VAL A 1 101 ? 11.633 3.735 -31.700 1.00 85.00 101 VAL A N 1
ATOM 814 C CA . VAL A 1 101 ? 12.890 4.424 -32.048 1.00 85.00 101 VAL A CA 1
ATOM 815 C C . VAL A 1 101 ? 13.989 3.422 -32.398 1.00 85.00 101 VAL A C 1
ATOM 817 O O . VAL A 1 101 ? 14.688 3.611 -33.393 1.00 85.00 101 VAL A O 1
ATOM 820 N N . VAL A 1 102 ? 14.133 2.354 -31.610 1.00 85.25 102 VAL A N 1
ATOM 821 C CA . VAL A 1 102 ? 15.128 1.302 -31.854 1.00 85.25 102 VAL A CA 1
ATOM 822 C C . VAL A 1 102 ? 14.845 0.583 -33.169 1.00 85.25 102 VAL A C 1
ATOM 824 O O . VAL A 1 102 ? 15.778 0.384 -33.946 1.00 85.25 102 VAL A O 1
ATOM 827 N N . ASP A 1 103 ? 13.587 0.254 -33.456 1.00 82.62 103 ASP A N 1
ATOM 828 C CA . ASP A 1 103 ? 13.189 -0.378 -34.715 1.00 82.62 103 ASP A CA 1
ATOM 829 C C . ASP A 1 103 ? 13.484 0.541 -35.908 1.00 82.62 103 ASP A C 1
ATOM 831 O O . ASP A 1 103 ? 14.117 0.121 -36.880 1.00 82.62 103 ASP A O 1
ATOM 835 N N . TYR A 1 104 ? 13.129 1.827 -35.806 1.00 85.25 104 TYR A N 1
ATOM 836 C CA . TYR A 1 104 ? 13.435 2.818 -36.838 1.00 85.25 104 TYR A CA 1
ATOM 837 C C . TYR A 1 104 ? 14.945 2.960 -37.088 1.00 85.25 104 TYR A C 1
ATOM 839 O O . TYR A 1 104 ? 15.396 2.970 -38.241 1.00 85.25 104 TYR A O 1
ATOM 847 N N . ASP A 1 105 ? 15.747 3.066 -36.027 1.00 78.44 105 ASP A N 1
ATOM 848 C CA . ASP A 1 105 ? 17.199 3.188 -36.149 1.00 78.44 105 ASP A CA 1
ATOM 849 C C . ASP A 1 105 ? 17.840 1.894 -36.664 1.00 78.44 105 ASP A C 1
ATOM 851 O O . ASP A 1 105 ? 18.761 1.962 -37.484 1.00 78.44 105 ASP A O 1
ATOM 855 N N . SER A 1 106 ? 17.324 0.727 -36.267 1.00 78.44 106 SER A N 1
ATOM 856 C CA . SER A 1 106 ? 17.752 -0.577 -36.778 1.00 78.44 106 SER A CA 1
ATOM 857 C C . SER A 1 106 ? 17.509 -0.676 -38.283 1.00 78.44 106 SER A C 1
ATOM 859 O O . SER A 1 106 ? 18.455 -0.894 -39.042 1.00 78.44 106 SER A O 1
ATOM 861 N N . GLU A 1 107 ? 16.290 -0.390 -38.753 1.00 81.38 107 GLU A N 1
ATOM 862 C CA . GLU A 1 107 ? 15.967 -0.386 -40.185 1.00 81.38 107 GLU A CA 1
ATOM 863 C C . GLU A 1 107 ? 16.822 0.615 -40.975 1.00 81.38 107 GLU A C 1
ATOM 865 O O . GLU A 1 107 ? 17.233 0.367 -42.116 1.00 81.38 107 GLU A O 1
ATOM 870 N N . ARG A 1 108 ? 17.090 1.787 -40.391 1.00 78.31 108 ARG A N 1
ATOM 871 C CA . ARG A 1 108 ? 17.920 2.820 -41.013 1.00 78.31 108 ARG A CA 1
ATOM 872 C C . ARG A 1 108 ? 19.374 2.369 -41.141 1.00 78.31 108 ARG A C 1
ATOM 874 O O . ARG A 1 108 ? 19.998 2.632 -42.175 1.00 78.31 108 ARG A O 1
ATOM 881 N N . LEU A 1 109 ? 19.923 1.728 -40.111 1.00 74.06 109 LEU A N 1
ATOM 882 C CA . LEU A 1 109 ? 21.274 1.169 -40.131 1.00 74.06 109 LEU A CA 1
ATOM 883 C C . LEU A 1 109 ? 21.353 0.003 -41.119 1.00 74.06 109 LEU A C 1
ATOM 885 O O . LEU A 1 109 ? 22.238 0.011 -41.974 1.00 74.06 109 LEU A O 1
ATOM 889 N N . GLU A 1 110 ? 20.396 -0.926 -41.094 1.00 72.31 110 GLU A N 1
ATOM 890 C CA . GLU A 1 110 ? 20.305 -2.026 -42.057 1.00 72.31 110 GLU A CA 1
ATOM 891 C C . GLU A 1 110 ? 20.308 -1.509 -43.495 1.00 72.31 110 GLU A C 1
ATOM 893 O O . GLU A 1 110 ? 21.134 -1.939 -44.299 1.00 72.31 110 GLU A O 1
ATOM 898 N N . LYS A 1 111 ? 19.481 -0.508 -43.821 1.00 72.94 111 LYS A N 1
ATOM 899 C CA . LYS A 1 111 ? 19.478 0.100 -45.160 1.00 72.94 111 LYS A CA 1
ATOM 900 C C . LYS A 1 111 ? 20.833 0.705 -45.517 1.00 72.94 111 LYS A C 1
ATOM 902 O O . LYS A 1 111 ? 21.292 0.493 -46.636 1.00 72.94 111 LYS A O 1
ATOM 907 N N . LYS A 1 112 ? 21.504 1.420 -44.605 1.00 67.94 112 LYS A N 1
ATOM 908 C CA . LYS A 1 112 ? 22.831 2.016 -44.863 1.00 67.94 112 LYS A CA 1
ATOM 909 C C . LYS A 1 112 ? 23.933 0.974 -45.083 1.00 67.94 112 LYS A C 1
ATOM 911 O O . LYS A 1 112 ? 24.809 1.211 -45.914 1.00 67.94 112 LYS A O 1
ATOM 916 N N . PHE A 1 113 ? 23.902 -0.144 -44.358 1.00 61.72 113 PHE A N 1
ATOM 917 C CA . PHE A 1 113 ? 24.941 -1.176 -44.424 1.00 61.72 113 PHE A CA 1
ATOM 918 C C . PHE A 1 113 ? 24.669 -2.260 -45.479 1.00 61.72 113 PHE A C 1
ATOM 920 O O . PHE A 1 113 ? 25.624 -2.808 -46.019 1.00 61.72 113 PHE A O 1
ATOM 927 N N . LEU A 1 114 ? 23.408 -2.531 -45.837 1.00 55.53 114 LEU A N 1
ATOM 928 C CA . LEU A 1 114 ? 23.042 -3.503 -46.878 1.00 55.53 114 LEU A CA 1
ATOM 929 C C . LEU A 1 114 ? 23.036 -2.908 -48.296 1.00 55.53 114 LEU A C 1
ATOM 931 O O . LEU A 1 114 ? 23.296 -3.633 -49.253 1.00 55.53 114 LEU A O 1
ATOM 935 N N . THR A 1 115 ? 22.770 -1.605 -48.474 1.00 51.28 115 THR A N 1
ATOM 936 C CA . THR A 1 115 ? 22.762 -0.986 -49.824 1.00 51.28 115 THR A CA 1
ATOM 937 C C . THR A 1 115 ? 24.150 -0.673 -50.380 1.00 51.28 115 THR A C 1
ATOM 939 O O . THR A 1 115 ? 24.300 -0.505 -51.591 1.00 51.28 115 THR A O 1
ATOM 942 N N . LYS A 1 116 ? 25.190 -0.646 -49.543 1.00 48.25 116 LYS A N 1
ATOM 943 C CA . LYS A 1 116 ? 26.580 -0.654 -50.007 1.00 48.25 116 LYS A CA 1
ATOM 944 C C . LYS A 1 116 ? 27.058 -2.099 -50.019 1.00 48.25 116 LYS A C 1
ATOM 946 O O . LYS A 1 116 ? 27.490 -2.611 -48.994 1.00 48.25 116 LYS A O 1
ATOM 951 N N . GLY A 1 117 ? 26.960 -2.748 -51.177 1.00 46.28 117 GLY A N 1
ATOM 952 C CA . GLY A 1 117 ? 27.394 -4.127 -51.426 1.00 46.28 117 GLY A CA 1
ATOM 953 C C . GLY A 1 117 ? 28.904 -4.375 -51.310 1.00 46.28 117 GLY A C 1
ATOM 954 O O . GLY A 1 117 ? 29.462 -5.063 -52.152 1.00 46.28 117 GLY A O 1
ATOM 955 N N . ASP A 1 118 ? 29.557 -3.851 -50.275 1.00 45.78 118 ASP A N 1
ATOM 956 C CA . ASP A 1 118 ? 30.963 -4.077 -49.955 1.00 45.78 118 ASP A CA 1
ATOM 957 C C . ASP A 1 118 ? 31.127 -4.319 -48.447 1.00 45.78 118 ASP A C 1
ATOM 959 O O . ASP A 1 118 ? 3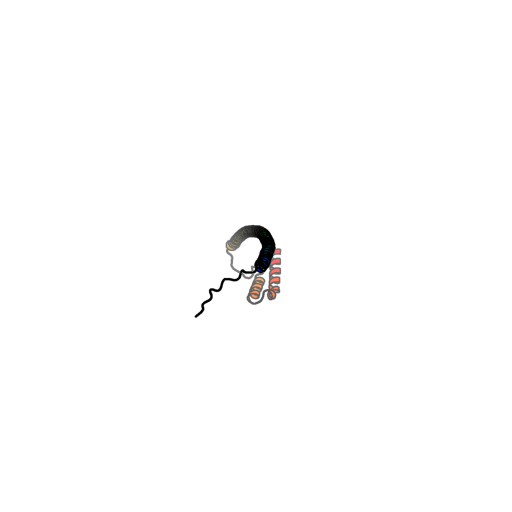1.826 -3.604 -47.734 1.00 45.78 118 ASP A O 1
ATOM 963 N N . LEU A 1 119 ? 30.526 -5.399 -47.946 1.00 48.81 119 LEU A N 1
ATOM 964 C CA . LEU A 1 119 ? 30.998 -6.058 -46.724 1.00 48.81 119 LEU A CA 1
ATOM 965 C C . LEU A 1 119 ? 32.092 -7.077 -47.081 1.00 48.81 119 LEU A C 1
ATOM 967 O O . LEU A 1 119 ? 32.046 -8.245 -46.703 1.00 48.81 119 LEU A O 1
ATOM 971 N N . LYS A 1 120 ? 33.125 -6.632 -47.807 1.00 44.59 120 LYS A N 1
ATOM 972 C CA . LYS A 1 120 ? 34.442 -7.268 -47.700 1.00 44.59 120 LYS A CA 1
ATOM 973 C C . LYS A 1 120 ? 35.083 -6.713 -46.437 1.00 44.59 120 LYS A C 1
ATOM 975 O O . LYS A 1 120 ? 35.723 -5.667 -46.458 1.00 44.59 120 LYS A O 1
ATOM 980 N N . HIS A 1 121 ? 34.853 -7.409 -45.327 1.00 44.53 121 HIS A N 1
ATOM 981 C CA . HIS A 1 121 ? 35.486 -7.152 -44.039 1.00 44.53 121 HIS A CA 1
ATOM 982 C C . HIS A 1 121 ? 37.014 -7.183 -44.173 1.00 44.53 121 HIS A C 1
ATOM 984 O O . HIS A 1 121 ? 37.651 -8.226 -44.054 1.00 44.53 121 HIS A O 1
ATOM 990 N N . SER A 1 122 ? 37.607 -6.015 -44.392 1.00 44.66 122 SER A N 1
ATOM 991 C CA . SER A 1 122 ? 38.955 -5.743 -43.928 1.00 44.66 122 SER A CA 1
ATOM 992 C C . SER A 1 122 ? 38.852 -5.386 -42.446 1.00 44.66 122 SER A C 1
ATOM 994 O O . SER A 1 122 ? 38.172 -4.430 -42.078 1.00 44.66 122 SER A O 1
ATOM 996 N N . LEU A 1 123 ? 39.537 -6.137 -41.583 1.00 49.84 123 LEU A N 1
ATOM 997 C CA . LEU A 1 123 ? 39.682 -5.819 -40.155 1.00 49.84 123 LEU A CA 1
ATOM 998 C C . LEU A 1 123 ? 40.287 -4.414 -39.916 1.00 49.84 123 LEU A C 1
ATOM 1000 O O . LEU A 1 123 ? 40.241 -3.911 -38.795 1.00 49.84 123 LEU A O 1
ATOM 1004 N N . SER A 1 124 ? 40.855 -3.792 -40.959 1.00 52.06 124 SER A N 1
ATOM 1005 C CA . SER A 1 124 ? 41.573 -2.519 -40.902 1.00 52.06 124 SER A CA 1
ATOM 1006 C C . SER A 1 124 ? 40.718 -1.273 -41.154 1.00 52.06 124 SER A C 1
ATOM 1008 O O . SER A 1 124 ? 41.258 -0.176 -41.047 1.00 52.06 124 SER A O 1
ATOM 1010 N N . THR A 1 125 ? 39.448 -1.394 -41.562 1.00 55.28 125 THR A N 1
ATOM 1011 C CA . THR A 1 125 ? 38.622 -0.226 -41.948 1.00 55.28 125 THR A CA 1
ATOM 1012 C C . THR A 1 125 ? 37.609 0.207 -40.899 1.00 55.28 125 THR A C 1
ATOM 1014 O O . THR A 1 125 ? 37.098 1.320 -40.994 1.00 55.28 125 THR A O 1
ATOM 1017 N N . THR A 1 126 ? 37.310 -0.620 -39.897 1.00 60.94 126 THR A N 1
ATOM 1018 C CA . THR A 1 126 ? 36.440 -0.200 -38.794 1.00 60.94 126 THR A CA 1
ATOM 1019 C C . THR A 1 126 ? 37.275 0.581 -37.779 1.00 60.94 126 THR A C 1
ATOM 1021 O O . THR A 1 126 ? 38.218 0.002 -37.227 1.00 60.94 126 THR A O 1
ATOM 1024 N N . PRO A 1 127 ? 36.968 1.863 -37.503 1.00 65.12 127 PRO A N 1
ATOM 1025 C CA . PRO A 1 127 ? 37.670 2.594 -36.459 1.00 65.12 127 PRO A CA 1
ATOM 1026 C C . PRO A 1 127 ? 37.533 1.835 -35.134 1.00 65.12 127 PRO A C 1
ATOM 1028 O O . PRO A 1 127 ? 36.462 1.326 -34.794 1.00 65.12 127 PRO A O 1
ATOM 1031 N N . CYS A 1 128 ? 38.649 1.718 -34.417 1.00 74.50 128 CYS A N 1
ATOM 1032 C CA . CYS A 1 128 ? 38.735 1.074 -33.105 1.00 74.50 128 CYS A CA 1
ATOM 1033 C C . CYS A 1 128 ? 38.437 -0.441 -33.075 1.00 74.50 128 CYS A C 1
ATOM 1035 O O . CYS A 1 128 ? 38.034 -0.977 -32.038 1.00 74.50 128 CYS A O 1
ATOM 1037 N N . SER A 1 129 ? 38.597 -1.152 -34.203 1.00 75.88 129 SER A N 1
ATOM 1038 C CA . SER A 1 129 ? 38.350 -2.603 -34.295 1.00 75.88 129 SER A CA 1
ATOM 1039 C C . SER A 1 129 ? 39.257 -3.423 -33.370 1.00 75.88 129 SER A C 1
ATOM 1041 O O . SER A 1 129 ? 38.791 -4.360 -32.719 1.00 75.88 129 SER A O 1
ATOM 1043 N N . THR A 1 130 ? 40.531 -3.044 -33.272 1.00 76.19 130 THR A N 1
ATOM 1044 C CA . THR A 1 130 ? 41.540 -3.698 -32.429 1.00 76.19 130 THR A CA 1
ATOM 1045 C C . THR A 1 130 ? 41.216 -3.526 -30.947 1.00 76.19 130 THR A C 1
ATOM 1047 O O . THR A 1 130 ? 41.227 -4.483 -30.177 1.00 76.19 130 THR A O 1
ATOM 1050 N N . GLU A 1 131 ? 40.856 -2.312 -30.542 1.00 79.38 131 GLU A N 1
ATOM 1051 C CA . GLU A 1 131 ? 40.488 -1.956 -29.176 1.00 79.38 131 GLU A CA 1
ATOM 1052 C C . GLU A 1 131 ? 39.199 -2.675 -28.762 1.00 79.38 131 GLU A C 1
ATOM 1054 O O . GLU A 1 131 ? 39.124 -3.232 -27.667 1.00 79.38 131 GLU A O 1
ATOM 1059 N N . ARG A 1 132 ? 38.218 -2.767 -29.670 1.00 78.19 132 ARG A N 1
ATOM 1060 C CA . ARG A 1 132 ? 36.984 -3.536 -29.456 1.00 78.19 132 ARG A CA 1
ATOM 1061 C C . ARG A 1 132 ? 37.258 -5.031 -29.276 1.00 78.19 132 ARG A C 1
ATOM 1063 O O . ARG A 1 132 ? 36.665 -5.652 -28.394 1.00 78.19 132 ARG A O 1
ATOM 1070 N N . ALA A 1 133 ? 38.149 -5.606 -30.085 1.00 77.38 133 ALA A N 1
ATOM 1071 C CA . ALA A 1 133 ? 38.547 -7.008 -29.962 1.00 77.38 133 ALA A CA 1
ATOM 1072 C C . ALA A 1 133 ? 39.254 -7.279 -28.623 1.00 77.38 133 ALA A C 1
ATOM 1074 O O . ALA A 1 133 ? 38.952 -8.270 -27.961 1.00 77.38 133 ALA A O 1
ATOM 1075 N N . ASN A 1 134 ? 40.117 -6.363 -28.177 1.00 78.06 134 ASN A N 1
ATOM 1076 C CA . ASN A 1 134 ? 40.822 -6.473 -26.900 1.00 78.06 134 ASN A CA 1
ATOM 1077 C C . ASN A 1 134 ? 39.874 -6.393 -25.693 1.00 78.06 134 ASN A C 1
ATOM 1079 O O . ASN A 1 134 ? 40.018 -7.173 -24.750 1.00 78.06 134 ASN A O 1
ATOM 1083 N N . VAL A 1 135 ? 38.865 -5.513 -25.732 1.00 82.69 135 VAL A N 1
ATOM 1084 C CA . VAL A 1 135 ? 37.814 -5.453 -24.700 1.00 82.69 135 VAL A CA 1
ATOM 1085 C C . VAL A 1 135 ? 37.016 -6.756 -24.667 1.00 82.69 135 VAL A C 1
ATOM 1087 O O . VAL A 1 135 ? 36.831 -7.331 -23.595 1.00 82.69 135 VAL A O 1
ATOM 1090 N N . ALA A 1 136 ? 36.589 -7.255 -25.830 1.00 79.94 136 ALA A N 1
ATOM 1091 C CA . ALA A 1 136 ? 35.821 -8.494 -25.925 1.00 79.94 136 ALA A CA 1
ATOM 1092 C C . ALA A 1 136 ? 36.614 -9.704 -25.406 1.00 79.94 136 ALA A C 1
ATOM 1094 O O . ALA A 1 136 ? 36.103 -10.469 -24.589 1.00 79.94 136 ALA A O 1
ATOM 1095 N N . MET A 1 137 ? 37.881 -9.838 -25.805 1.00 79.88 137 MET A N 1
ATOM 1096 C CA . MET A 1 137 ? 38.765 -10.901 -25.322 1.00 79.88 137 MET A CA 1
ATOM 1097 C C . MET A 1 137 ? 39.019 -10.812 -23.814 1.00 79.88 137 MET A C 1
ATOM 1099 O O . MET A 1 137 ? 39.038 -11.836 -23.131 1.00 79.88 137 MET A O 1
ATOM 1103 N N . CYS A 1 138 ? 39.207 -9.604 -23.276 1.00 80.75 138 CYS A N 1
ATOM 1104 C CA . CYS A 1 138 ? 39.432 -9.422 -21.847 1.00 80.75 138 CYS A CA 1
ATOM 1105 C C . CYS A 1 138 ? 38.186 -9.796 -21.033 1.00 80.75 138 CYS A C 1
ATOM 1107 O O . CYS A 1 138 ? 38.293 -10.558 -20.073 1.00 80.75 138 CYS A O 1
ATOM 1109 N N . LEU A 1 139 ? 37.004 -9.331 -21.450 1.00 80.50 139 LEU A N 1
ATOM 1110 C CA . LEU A 1 139 ? 35.734 -9.626 -20.778 1.00 80.50 139 LEU A CA 1
ATOM 1111 C C . LEU A 1 139 ? 35.333 -11.102 -20.871 1.00 80.50 139 LEU A C 1
ATOM 1113 O O . LEU A 1 139 ? 34.643 -11.605 -19.991 1.00 80.50 139 LEU A O 1
ATOM 1117 N N . GLN A 1 140 ? 35.786 -11.812 -21.905 1.00 80.19 140 GLN A N 1
ATOM 1118 C CA . GLN A 1 140 ? 35.550 -13.248 -22.039 1.00 80.19 140 GLN A CA 1
ATOM 1119 C C . GLN A 1 140 ? 36.389 -14.083 -21.053 1.00 80.19 140 GLN A C 1
ATOM 1121 O O . GLN A 1 140 ? 36.006 -15.203 -20.717 1.00 80.19 140 GLN A O 1
ATOM 1126 N N . HIS A 1 141 ? 37.522 -13.555 -20.574 1.00 72.31 141 HIS A N 1
ATOM 1127 C CA . HIS A 1 141 ? 38.476 -14.291 -19.737 1.00 72.31 141 HIS A CA 1
ATOM 1128 C C . HIS A 1 141 ? 38.660 -13.739 -18.316 1.00 72.31 141 HIS A C 1
ATOM 1130 O O . HIS A 1 141 ? 39.245 -14.429 -17.478 1.00 72.31 141 HIS A O 1
ATOM 1136 N N . ARG A 1 142 ? 38.219 -12.511 -18.018 1.00 72.94 142 ARG A N 1
ATOM 1137 C CA . ARG A 1 142 ? 38.457 -11.827 -16.735 1.00 72.94 142 ARG A CA 1
ATOM 1138 C C . ARG A 1 142 ? 37.253 -10.994 -16.285 1.00 72.94 142 ARG A C 1
ATOM 1140 O O . ARG A 1 142 ? 36.366 -10.673 -17.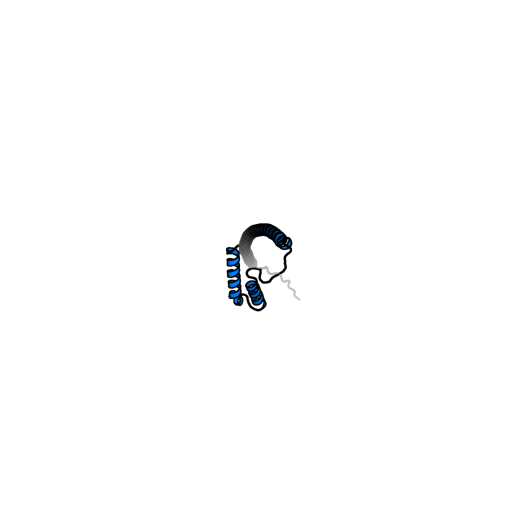065 1.00 72.94 142 ARG A O 1
ATOM 1147 N N . ASN A 1 143 ? 37.259 -10.605 -15.007 1.00 70.00 143 ASN A N 1
ATOM 1148 C CA . ASN A 1 143 ? 36.274 -9.682 -14.436 1.00 70.00 143 ASN A CA 1
ATOM 1149 C C . ASN A 1 143 ? 36.385 -8.282 -15.061 1.00 70.00 143 ASN A C 1
ATOM 1151 O O . ASN A 1 143 ? 37.488 -7.801 -15.321 1.00 70.00 143 ASN A O 1
ATOM 1155 N N . THR A 1 144 ? 35.248 -7.597 -15.195 1.00 70.31 144 THR A N 1
ATOM 1156 C CA . THR A 1 144 ? 35.106 -6.247 -15.777 1.00 70.31 144 THR A CA 1
ATOM 1157 C C . THR A 1 144 ? 36.127 -5.234 -15.253 1.00 70.31 144 THR A C 1
ATOM 1159 O O . THR A 1 144 ? 36.737 -4.527 -16.048 1.00 70.31 144 THR A O 1
ATOM 1162 N N . SER A 1 145 ? 36.406 -5.224 -13.944 1.00 73.44 145 SER A N 1
ATOM 1163 C CA . SER A 1 145 ? 37.376 -4.296 -13.335 1.00 73.44 145 SER A CA 1
ATOM 1164 C C . SER A 1 145 ? 38.825 -4.494 -13.803 1.00 73.44 145 SER A C 1
ATOM 1166 O O . SER A 1 145 ? 39.610 -3.553 -13.727 1.00 73.44 145 SER A O 1
ATOM 1168 N N . ALA A 1 146 ? 39.203 -5.688 -14.270 1.00 76.25 146 ALA A N 1
ATOM 1169 C CA . ALA A 1 146 ? 40.544 -5.954 -14.801 1.00 76.25 146 ALA A CA 1
ATOM 1170 C C . ALA A 1 146 ? 40.681 -5.552 -16.280 1.00 76.25 146 ALA A C 1
ATOM 1172 O O . ALA A 1 146 ? 41.783 -5.585 -16.822 1.00 76.25 146 ALA A O 1
ATOM 1173 N N . CYS A 1 147 ? 39.570 -5.180 -16.923 1.00 83.25 147 CYS A N 1
ATOM 1174 C CA . CYS A 1 147 ? 39.508 -4.768 -18.321 1.00 83.25 147 CYS A CA 1
ATOM 1175 C C . CYS A 1 147 ? 39.342 -3.252 -18.490 1.00 83.25 147 CYS A C 1
ATOM 1177 O O . CYS A 1 147 ? 39.218 -2.786 -19.620 1.00 83.25 147 CYS A O 1
ATOM 1179 N N . ASN A 1 148 ? 39.367 -2.484 -17.391 1.00 82.31 148 ASN A N 1
ATOM 1180 C CA . ASN A 1 148 ? 39.183 -1.030 -17.402 1.00 82.31 148 ASN A CA 1
ATOM 1181 C C . ASN A 1 148 ? 40.173 -0.317 -18.334 1.00 82.31 148 ASN A C 1
ATOM 1183 O O . ASN A 1 148 ? 39.760 0.563 -19.076 1.00 82.31 148 ASN A O 1
ATOM 1187 N N . GLU A 1 149 ? 41.435 -0.748 -18.376 1.00 82.12 149 GLU A N 1
ATOM 1188 C CA . GLU A 1 149 ? 42.448 -0.173 -19.274 1.00 82.12 149 GLU A CA 1
ATOM 1189 C C . GLU A 1 149 ? 42.070 -0.346 -20.757 1.00 82.12 149 GLU A C 1
ATOM 1191 O O . GLU A 1 149 ? 42.152 0.591 -21.548 1.00 82.12 149 GLU A O 1
ATOM 1196 N N . PHE A 1 150 ? 41.554 -1.519 -21.141 1.00 83.12 150 PHE A N 1
ATOM 1197 C CA . PHE A 1 150 ? 41.079 -1.762 -22.507 1.00 83.12 150 PHE A CA 1
ATOM 1198 C C . PHE A 1 150 ? 39.801 -0.977 -22.824 1.00 83.12 150 PHE A C 1
ATOM 1200 O O . PHE A 1 150 ? 39.634 -0.498 -23.946 1.00 83.12 150 PHE A O 1
ATOM 1207 N N . ILE A 1 151 ? 38.912 -0.819 -21.841 1.00 83.25 151 ILE A N 1
ATOM 1208 C CA . ILE A 1 151 ? 37.679 -0.035 -21.973 1.00 83.25 151 ILE A CA 1
ATOM 1209 C C . ILE A 1 151 ? 38.005 1.459 -22.137 1.00 83.25 151 ILE A C 1
ATOM 1211 O O . ILE A 1 151 ? 37.403 2.123 -22.981 1.00 83.25 151 ILE A O 1
ATOM 1215 N N . GLU A 1 152 ? 38.984 1.989 -21.402 1.00 85.19 152 GLU A N 1
ATOM 1216 C CA . GLU A 1 152 ? 39.454 3.374 -21.540 1.00 85.19 152 GLU A CA 1
ATOM 1217 C C . GLU A 1 152 ? 40.124 3.628 -22.895 1.00 85.19 152 GLU A C 1
ATOM 1219 O O . GLU A 1 152 ? 39.869 4.657 -23.529 1.00 85.19 152 GLU A O 1
ATOM 1224 N N . LEU A 1 153 ? 40.926 2.678 -23.386 1.00 82.31 153 LEU A N 1
ATOM 1225 C CA . LEU A 1 153 ? 41.528 2.752 -24.719 1.00 82.31 153 LEU A CA 1
ATOM 1226 C C . LEU A 1 153 ? 40.464 2.737 -25.823 1.00 82.31 153 LEU A C 1
ATOM 1228 O O . LEU A 1 153 ? 40.520 3.556 -26.743 1.00 82.31 153 LEU A O 1
ATOM 1232 N N . PHE A 1 154 ? 39.451 1.875 -25.699 1.00 85.12 154 PHE A N 1
ATOM 1233 C CA . PHE A 1 154 ? 38.315 1.851 -26.618 1.00 85.12 154 PHE A CA 1
ATOM 1234 C C . PHE A 1 154 ? 37.503 3.152 -26.565 1.00 85.12 154 PHE A C 1
ATOM 1236 O O . PHE A 1 154 ? 37.185 3.712 -27.611 1.00 85.12 154 PHE A O 1
ATOM 1243 N N . SER A 1 155 ? 37.230 3.683 -25.369 1.00 83.19 155 SER A N 1
ATOM 1244 C CA . SER A 1 155 ? 36.533 4.964 -25.180 1.00 83.19 155 SER A CA 1
ATOM 1245 C C . SER A 1 155 ? 37.305 6.129 -25.807 1.00 83.19 155 SER A C 1
ATOM 1247 O O . SER A 1 155 ? 36.742 6.939 -26.541 1.00 83.19 155 SER A O 1
ATOM 1249 N N . THR A 1 156 ? 38.623 6.174 -25.609 1.00 83.25 156 THR A N 1
ATOM 1250 C CA . THR A 1 156 ? 39.495 7.209 -26.181 1.00 83.25 156 THR A CA 1
ATOM 1251 C C . THR A 1 156 ? 39.541 7.130 -27.704 1.00 83.25 156 THR A C 1
ATOM 1253 O O . THR A 1 156 ? 39.470 8.159 -28.377 1.00 83.25 156 THR A O 1
ATOM 1256 N N . CYS A 1 157 ? 39.649 5.920 -28.256 1.00 80.06 157 CYS A N 1
ATOM 1257 C CA . CYS A 1 157 ? 39.619 5.710 -29.696 1.00 80.06 157 CYS A CA 1
ATOM 1258 C C . CYS A 1 157 ? 38.255 6.108 -30.281 1.00 80.06 157 CYS A C 1
ATOM 1260 O O . CYS A 1 157 ? 38.212 6.879 -31.237 1.00 80.06 157 CYS A O 1
ATOM 1262 N N . SER A 1 158 ? 37.157 5.672 -29.653 1.00 79.62 158 SER A N 1
ATOM 1263 C CA . SER A 1 158 ? 35.785 5.985 -30.065 1.00 79.62 158 SER A CA 1
ATOM 1264 C C . SER A 1 158 ? 35.535 7.496 -30.084 1.00 79.62 158 SER A C 1
ATOM 1266 O O . SER A 1 158 ? 35.109 8.052 -31.096 1.00 79.62 158 SER A O 1
ATOM 1268 N N . ASN A 1 159 ? 35.918 8.197 -29.013 1.00 77.94 159 ASN A N 1
ATOM 1269 C CA . ASN A 1 159 ? 35.780 9.651 -28.917 1.00 77.94 159 ASN A CA 1
ATOM 1270 C C . ASN A 1 159 ? 36.614 10.389 -29.974 1.00 77.94 159 ASN A C 1
ATOM 1272 O O . ASN A 1 159 ? 36.161 11.391 -30.522 1.00 77.94 159 ASN A O 1
ATOM 1276 N N . LYS A 1 160 ? 37.813 9.891 -30.302 1.00 74.19 160 LYS A N 1
ATOM 1277 C CA . LYS A 1 160 ? 38.637 10.454 -31.382 1.00 74.19 160 LYS A CA 1
ATOM 1278 C C . LYS A 1 160 ? 38.053 10.187 -32.766 1.00 74.19 160 LYS A C 1
ATOM 1280 O O . LYS A 1 160 ? 38.136 11.072 -33.608 1.00 74.19 160 LYS A O 1
ATOM 1285 N N . SER A 1 161 ? 37.469 9.012 -33.003 1.00 67.50 161 SER A N 1
ATOM 1286 C CA . SER A 1 161 ? 36.806 8.712 -34.276 1.00 67.50 161 SER A CA 1
ATOM 1287 C C . SER A 1 161 ? 35.533 9.532 -34.478 1.00 67.50 161 SER A C 1
ATOM 1289 O O . SER A 1 161 ? 35.291 9.977 -35.589 1.00 67.50 161 SER A O 1
ATOM 1291 N N . ILE A 1 162 ? 34.783 9.809 -33.406 1.00 61.22 162 ILE A N 1
ATOM 1292 C CA . ILE A 1 162 ? 33.584 10.662 -33.440 1.00 61.22 162 ILE A CA 1
ATOM 1293 C C . ILE A 1 162 ? 33.956 12.141 -33.645 1.00 61.22 162 ILE A C 1
ATOM 1295 O O . ILE A 1 162 ? 33.213 12.876 -34.279 1.00 61.22 162 ILE A O 1
ATOM 1299 N N . ALA A 1 163 ? 35.105 12.592 -33.128 1.00 54.91 163 ALA A N 1
ATOM 1300 C CA . ALA A 1 163 ? 35.576 13.972 -33.290 1.00 54.91 163 ALA A CA 1
ATOM 1301 C C . ALA A 1 163 ? 36.238 14.268 -34.655 1.00 54.91 163 ALA A C 1
ATOM 1303 O O . ALA A 1 163 ? 36.526 15.431 -34.941 1.00 54.91 163 ALA A O 1
ATOM 1304 N N . HIS A 1 164 ? 36.529 13.240 -35.461 1.00 45.78 164 HIS A N 1
ATOM 1305 C CA . HIS A 1 164 ? 37.180 13.353 -36.774 1.00 45.78 164 HIS A CA 1
ATOM 1306 C C . HIS A 1 164 ? 36.274 12.965 -37.967 1.00 45.78 164 HIS A C 1
ATOM 1308 O O . HIS A 1 164 ? 36.755 13.003 -39.102 1.00 45.78 164 HIS A O 1
ATOM 1314 N N . GLU A 1 165 ? 34.999 12.631 -37.728 1.00 43.03 165 GLU A N 1
ATOM 1315 C CA . GLU A 1 165 ? 33.910 12.620 -38.732 1.00 43.03 165 GLU A CA 1
ATOM 1316 C C . GLU A 1 165 ? 33.214 13.988 -38.809 1.00 43.03 165 GLU A C 1
ATOM 1318 O O . GLU A 1 165 ? 32.814 14.369 -39.934 1.00 43.03 165 GLU A O 1
#

Secondary structure (DSSP, 8-state):
------PPPPPPTHHHHHHHHHHHHHHHHHHHHHHHHHHHHHHHHHHHHHHHHHHHHHHHHHHHHHHHHHHHHHHHHHHHHHHHHHHHHHHHHHHHHHHHHHHHHHHHHHHHHHSS------TTSSTTHHHHHHHHHHHHHS-GGGGHHHHHHHHHHHHHHHH--

Radius of gyration: 55.01 Å; chains: 1; bounding box: 100×69×142 Å

Sequence (165 aa):
MGSNVSKPQPANPEDSVFSLSNVLQEQMIKEYNDEQVVKLFGKQIERLGEQKATLVKETVEQRGILKQHMNAFREQNEEIQKKLDQDAEQFEDRFSDIANVVDYDSERLEKKFLTKGDLKHSLSTTPCSTERANVAMCLQHRNTSACNEFIELFSTCSNKSIAHE

pLDDT: mean 74.83, std 16.51, range [40.09, 95.94]

Foldseek 3Di:
DDDDDDDDDDDDPPVVVVVVVVVVVVVVVVVVVVVVVVVVVVVVVVVVVVVVVVVVVVVVVVVVVVVVVVVVVVVVVVVVVVVVVVVVVVVVVVVVVVVVVCVVVVVVVCCVVVVPPDPPDDCPPDFCSVLVVLLVVDVVPDDPVVCVVSVVVSVVRVVVVVVVD

Organism: NCBI:txid2856